Protein AF-A0AAE3A3W0-F1 (afdb_monomer_lite)

Structure (mmCIF, N/CA/C/O backbone):
data_AF-A0AAE3A3W0-F1
#
_entry.id   AF-A0AAE3A3W0-F1
#
loop_
_atom_site.group_PDB
_atom_site.id
_atom_site.type_symbol
_atom_site.label_atom_id
_atom_site.label_alt_id
_atom_site.label_comp_id
_atom_site.label_asym_id
_atom_site.label_entity_id
_atom_site.label_seq_id
_atom_site.pdbx_PDB_ins_code
_atom_site.Cartn_x
_atom_site.Cartn_y
_atom_site.Cartn_z
_atom_site.occupancy
_atom_site.B_iso_or_equiv
_atom_site.auth_seq_id
_atom_site.auth_comp_id
_atom_site.auth_asym_id
_atom_site.auth_atom_id
_atom_site.pdbx_PDB_model_num
ATOM 1 N N . MET A 1 1 ? 22.948 -17.038 -22.596 1.00 35.09 1 MET A N 1
ATOM 2 C CA . MET A 1 1 ? 22.761 -17.029 -21.131 1.00 35.09 1 MET A CA 1
ATOM 3 C C . MET A 1 1 ? 21.285 -16.810 -20.885 1.00 35.09 1 MET A C 1
ATOM 5 O O . MET A 1 1 ? 20.766 -15.798 -21.325 1.00 35.09 1 MET A O 1
ATOM 9 N N . ASN A 1 2 ? 20.609 -17.812 -20.329 1.00 35.09 2 ASN A N 1
ATOM 10 C CA . ASN A 1 2 ? 19.186 -17.761 -20.014 1.00 35.09 2 ASN A CA 1
ATOM 11 C C . ASN A 1 2 ? 19.054 -17.027 -18.676 1.00 35.09 2 ASN A C 1
ATOM 13 O O . ASN A 1 2 ? 19.420 -17.592 -17.647 1.00 35.09 2 ASN A O 1
ATOM 17 N N . VAL A 1 3 ? 18.661 -15.754 -18.697 1.00 43.41 3 VAL A N 1
ATOM 18 C CA . VAL A 1 3 ? 18.335 -15.028 -17.468 1.00 43.41 3 VAL A CA 1
ATOM 19 C C . VAL A 1 3 ? 16.971 -15.557 -17.050 1.00 43.41 3 VAL A C 1
ATOM 21 O O . VAL A 1 3 ? 15.958 -15.201 -17.639 1.00 43.41 3 VAL A O 1
ATOM 24 N N . THR A 1 4 ? 16.946 -16.492 -16.103 1.00 40.78 4 THR A N 1
ATOM 25 C CA . THR A 1 4 ? 15.710 -16.839 -15.403 1.00 40.78 4 T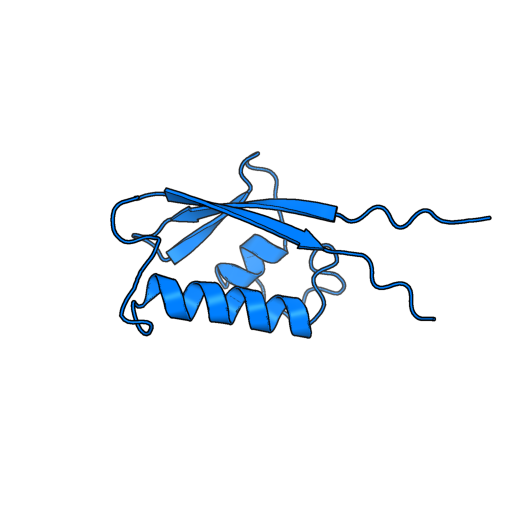HR A CA 1
ATOM 26 C C . THR A 1 4 ? 15.230 -15.557 -14.741 1.00 40.78 4 THR A C 1
ATOM 28 O O . THR A 1 4 ? 15.889 -15.092 -13.811 1.00 40.78 4 THR A O 1
ATOM 31 N N . GLY A 1 5 ? 14.170 -14.949 -15.281 1.00 46.47 5 GLY A N 1
ATOM 32 C CA . GLY A 1 5 ? 13.541 -13.765 -14.712 1.00 46.47 5 GLY A CA 1
ATOM 33 C C . GLY A 1 5 ? 13.214 -14.055 -13.257 1.00 46.47 5 GLY A C 1
ATOM 34 O O . GLY A 1 5 ? 12.341 -14.866 -12.958 1.00 46.47 5 GLY A O 1
ATOM 35 N N . VAL A 1 6 ? 13.997 -13.477 -12.351 1.00 50.38 6 VAL A N 1
ATOM 36 C CA . VAL A 1 6 ? 13.698 -13.533 -10.928 1.00 50.38 6 VAL A CA 1
ATOM 37 C C . VAL A 1 6 ? 12.571 -12.531 -10.749 1.00 50.38 6 VAL A C 1
ATOM 39 O O . VAL A 1 6 ? 12.821 -11.329 -10.737 1.00 50.38 6 VAL A O 1
ATOM 42 N N . GLY A 1 7 ? 11.331 -13.021 -10.729 1.00 58.66 7 GLY A N 1
ATOM 43 C CA . GLY A 1 7 ? 10.202 -12.216 -10.283 1.00 58.66 7 GLY A CA 1
ATOM 44 C C . GLY A 1 7 ? 10.506 -11.687 -8.883 1.00 58.66 7 GLY A C 1
ATOM 45 O O . GLY A 1 7 ? 11.038 -12.416 -8.039 1.00 58.66 7 GLY A O 1
ATOM 46 N N . SER A 1 8 ? 10.243 -10.405 -8.659 1.00 72.62 8 SER A N 1
ATOM 47 C CA . SER A 1 8 ? 10.482 -9.775 -7.365 1.00 72.62 8 SER A CA 1
ATOM 48 C C . SER A 1 8 ? 9.180 -9.772 -6.582 1.00 72.62 8 SER A C 1
ATOM 50 O O . SER A 1 8 ? 8.216 -9.108 -6.962 1.00 72.62 8 SER A O 1
ATOM 52 N N . THR A 1 9 ? 9.156 -10.509 -5.474 1.00 78.94 9 THR A N 1
ATOM 53 C CA . THR A 1 9 ? 8.034 -10.482 -4.535 1.00 78.94 9 THR A CA 1
ATOM 54 C C . THR A 1 9 ? 8.297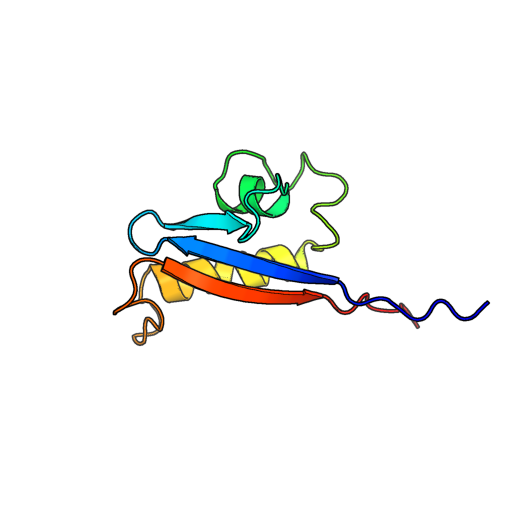 -9.437 -3.453 1.00 78.94 9 THR A C 1
ATOM 56 O O . THR A 1 9 ? 9.278 -9.519 -2.710 1.00 78.94 9 THR A O 1
ATOM 59 N N . TYR A 1 10 ? 7.395 -8.468 -3.326 1.00 81.62 10 TYR A N 1
ATOM 60 C CA . TYR A 1 10 ? 7.436 -7.416 -2.317 1.00 81.62 10 TYR A CA 1
ATOM 61 C C . TYR A 1 10 ? 6.329 -7.617 -1.286 1.00 81.62 10 TYR A C 1
ATOM 63 O O . TYR A 1 10 ? 5.181 -7.873 -1.640 1.00 81.62 10 TYR A O 1
ATOM 71 N N . ASN A 1 11 ? 6.669 -7.468 -0.005 1.00 88.25 11 ASN A N 1
ATOM 72 C CA . ASN A 1 11 ? 5.711 -7.545 1.096 1.00 88.25 11 ASN A CA 1
ATOM 73 C C . ASN A 1 11 ? 5.594 -6.190 1.791 1.00 88.25 11 ASN A C 1
ATOM 75 O O . ASN A 1 11 ? 6.569 -5.663 2.343 1.00 88.25 11 ASN A O 1
ATOM 79 N N . PHE A 1 12 ? 4.382 -5.655 1.787 1.00 88.50 12 PHE A N 1
ATOM 80 C CA . PHE A 1 12 ? 4.043 -4.369 2.368 1.00 88.50 12 PHE A CA 1
ATOM 81 C C . PHE A 1 12 ? 3.023 -4.530 3.487 1.00 88.50 12 PHE A C 1
ATOM 83 O O . PHE A 1 12 ? 2.224 -5.459 3.483 1.00 88.50 12 PHE A O 1
ATOM 90 N N . ILE A 1 13 ? 3.034 -3.590 4.419 1.00 90.88 13 ILE A N 1
ATOM 91 C CA . ILE A 1 13 ? 2.029 -3.413 5.455 1.00 90.88 13 ILE A CA 1
ATOM 92 C C . ILE A 1 13 ? 1.274 -2.132 5.123 1.00 90.88 13 ILE A C 1
ATOM 94 O O . ILE A 1 13 ? 1.877 -1.064 5.002 1.00 90.88 13 ILE A O 1
ATOM 98 N N . TYR A 1 14 ? -0.034 -2.245 4.932 1.00 87.44 14 TYR A N 1
ATOM 99 C CA . TYR A 1 14 ? -0.935 -1.122 4.727 1.00 87.44 14 TYR A CA 1
ATOM 100 C C . TYR A 1 14 ? -1.695 -0.835 6.014 1.00 87.44 14 TYR A C 1
ATOM 102 O O . TYR A 1 14 ? -2.440 -1.682 6.503 1.00 87.44 14 TYR A O 1
ATOM 110 N N . ASN A 1 15 ? -1.525 0.369 6.548 1.00 87.75 15 ASN A N 1
ATOM 111 C CA . ASN A 1 15 ? -2.265 0.822 7.711 1.00 87.75 15 ASN A CA 1
ATOM 112 C C . ASN A 1 15 ? -3.590 1.447 7.263 1.00 87.75 15 ASN A C 1
ATOM 114 O O . ASN A 1 15 ? -3.620 2.509 6.638 1.00 87.75 15 ASN A O 1
ATOM 118 N N . THR A 1 16 ? -4.691 0.805 7.623 1.00 81.06 16 THR A N 1
ATOM 119 C CA . THR A 1 16 ? -6.038 1.124 7.126 1.00 81.06 16 THR A CA 1
ATOM 120 C C . THR A 1 16 ? -6.599 2.401 7.746 1.00 81.06 16 THR A C 1
ATOM 122 O O . THR A 1 16 ? -7.421 3.085 7.140 1.00 81.06 16 THR A O 1
ATOM 125 N N . LYS A 1 17 ? -6.100 2.778 8.930 1.00 82.75 17 LYS A N 1
ATOM 126 C CA . LYS A 1 17 ? -6.473 4.012 9.638 1.00 82.75 17 LYS A CA 1
ATOM 127 C C . LYS A 1 17 ? -5.826 5.254 9.038 1.00 82.75 17 LYS A C 1
ATOM 129 O O . LYS A 1 17 ? -6.446 6.313 8.990 1.00 82.75 17 LYS A O 1
ATOM 134 N N . THR A 1 18 ? -4.563 5.142 8.636 1.00 85.19 18 THR A N 1
ATOM 135 C CA . THR A 1 18 ? -3.764 6.266 8.120 1.00 85.19 18 THR A CA 1
ATOM 136 C C . THR A 1 18 ? -3.684 6.294 6.599 1.00 85.19 18 THR A C 1
ATOM 138 O O . THR A 1 18 ? -3.329 7.326 6.034 1.00 85.19 18 THR A O 1
ATOM 141 N N . GLY A 1 19 ? -3.996 5.179 5.938 1.00 82.44 19 GLY A N 1
ATOM 142 C CA . GLY A 1 19 ? -3.833 5.003 4.500 1.00 82.44 19 GLY A CA 1
ATOM 143 C C . GLY A 1 19 ? -2.374 4.891 4.049 1.00 82.44 19 GLY A C 1
ATOM 144 O O . GLY A 1 19 ? -2.112 5.046 2.860 1.00 82.44 19 GLY A O 1
ATOM 145 N N . LYS A 1 20 ? -1.429 4.656 4.970 1.00 88.06 20 LYS A N 1
ATOM 146 C CA . LYS A 1 20 ? 0.011 4.616 4.677 1.00 88.06 20 LYS A CA 1
ATOM 147 C C . LYS A 1 20 ? 0.519 3.200 4.443 1.00 88.06 20 LYS A C 1
ATOM 149 O O . LYS A 1 20 ? 0.076 2.258 5.099 1.00 88.06 20 LYS A O 1
ATOM 154 N N . LEU A 1 21 ? 1.490 3.074 3.543 1.00 88.56 21 LEU A N 1
ATOM 155 C CA . LEU A 1 21 ? 2.242 1.847 3.301 1.00 88.56 21 LEU A CA 1
ATOM 156 C C . LEU A 1 21 ? 3.548 1.841 4.107 1.00 88.56 21 LEU A C 1
ATOM 158 O O . LEU A 1 21 ? 4.127 2.884 4.413 1.00 88.56 21 LEU A O 1
ATOM 162 N N . SER A 1 22 ? 4.045 0.654 4.418 1.00 90.62 22 SER A N 1
ATOM 163 C CA . SER A 1 22 ? 5.373 0.401 4.982 1.00 90.62 22 SER A CA 1
ATOM 164 C C . SER A 1 22 ? 5.883 -0.941 4.471 1.00 90.62 22 SER A C 1
ATOM 166 O O . SER A 1 22 ? 5.095 -1.806 4.105 1.00 90.62 22 SER A O 1
ATOM 168 N N . THR A 1 23 ? 7.192 -1.161 4.416 1.00 90.44 23 THR A N 1
ATOM 169 C CA . THR A 1 23 ? 7.712 -2.514 4.157 1.00 90.44 23 THR A CA 1
ATOM 170 C C . THR A 1 23 ? 7.597 -3.365 5.414 1.00 90.44 23 THR A C 1
ATOM 172 O O . THR A 1 23 ? 7.909 -2.872 6.499 1.00 90.44 23 THR A O 1
ATOM 175 N N . LYS A 1 24 ? 7.279 -4.654 5.276 1.00 88.12 24 LYS A N 1
ATOM 176 C CA . LYS A 1 24 ? 7.232 -5.588 6.415 1.00 88.12 24 LYS A CA 1
ATOM 177 C C . LYS A 1 24 ? 8.544 -5.660 7.208 1.00 88.12 24 LYS A C 1
ATOM 179 O O . LYS A 1 24 ? 8.526 -5.760 8.426 1.00 88.12 24 LYS A O 1
ATOM 184 N N . ASP A 1 25 ? 9.672 -5.598 6.506 1.00 85.38 25 ASP A N 1
ATOM 185 C CA . ASP A 1 25 ? 11.020 -5.688 7.085 1.00 85.38 25 ASP A CA 1
ATOM 186 C C . ASP A 1 25 ? 11.532 -4.347 7.662 1.00 85.38 25 ASP A C 1
ATOM 188 O O . ASP A 1 25 ? 12.600 -4.277 8.258 1.00 85.38 25 ASP A O 1
ATOM 192 N N . GLY A 1 26 ? 10.782 -3.252 7.490 1.00 83.44 26 GLY A N 1
ATOM 193 C CA . GLY A 1 26 ? 11.213 -1.899 7.878 1.00 83.44 26 GLY A CA 1
ATOM 194 C C . GLY A 1 26 ? 12.307 -1.284 6.989 1.00 83.44 26 GLY A C 1
ATOM 195 O O . GLY A 1 26 ? 12.749 -0.162 7.240 1.00 83.44 26 GLY A O 1
ATOM 196 N N . SER A 1 27 ? 12.737 -1.996 5.948 1.00 84.69 27 SER A N 1
ATOM 197 C CA . SER A 1 27 ? 13.672 -1.510 4.937 1.00 84.69 27 SER A CA 1
ATOM 198 C C . SER A 1 27 ? 13.109 -0.322 4.142 1.00 84.69 27 SER A C 1
ATOM 200 O O . SER A 1 27 ? 11.927 -0.251 3.818 1.00 84.69 27 SER A O 1
ATOM 202 N N . LYS A 1 28 ? 13.968 0.632 3.771 1.00 82.75 28 LYS A N 1
ATOM 203 C CA . LYS A 1 28 ? 13.541 1.743 2.906 1.00 82.75 28 LYS A CA 1
ATOM 204 C C . LYS A 1 28 ? 13.147 1.219 1.525 1.00 82.75 28 LYS A C 1
ATOM 206 O O . LYS A 1 28 ? 13.859 0.393 0.957 1.00 82.75 28 LYS A O 1
ATOM 211 N N . ASN A 1 29 ? 12.036 1.714 0.985 1.00 84.00 29 ASN A N 1
ATOM 212 C CA . ASN A 1 29 ? 11.560 1.337 -0.338 1.00 84.00 29 ASN A CA 1
ATOM 213 C C . ASN A 1 29 ? 10.910 2.540 -1.024 1.00 84.00 29 ASN A C 1
ATOM 215 O O . ASN A 1 29 ? 9.885 3.034 -0.567 1.00 84.00 29 ASN A O 1
ATOM 219 N N . GLU A 1 30 ? 11.465 2.949 -2.161 1.00 83.19 30 GLU A N 1
ATOM 220 C CA . GLU A 1 30 ? 11.009 4.126 -2.907 1.00 83.19 30 GLU A CA 1
ATOM 221 C C . GLU A 1 30 ? 9.539 4.015 -3.346 1.00 83.19 30 GLU A C 1
ATOM 223 O O . GLU A 1 30 ? 8.831 5.015 -3.427 1.00 83.19 30 GLU A O 1
ATOM 228 N N . PHE A 1 31 ? 9.036 2.796 -3.573 1.00 82.44 31 PHE A N 1
ATOM 229 C CA . PHE A 1 31 ? 7.625 2.557 -3.882 1.00 82.44 31 PHE A CA 1
ATOM 230 C C . PHE A 1 31 ? 6.698 2.876 -2.702 1.00 82.44 31 PHE A C 1
ATOM 232 O O . PHE A 1 31 ? 5.589 3.379 -2.897 1.00 82.44 31 PHE A O 1
ATOM 239 N N . VAL A 1 32 ? 7.157 2.623 -1.474 1.00 87.25 32 VAL A N 1
ATOM 240 C CA . VAL A 1 32 ? 6.445 3.010 -0.250 1.00 87.25 32 VAL A CA 1
ATOM 241 C C . VAL A 1 32 ? 6.436 4.527 -0.112 1.00 87.25 32 VAL A C 1
ATOM 243 O O . VAL A 1 32 ? 5.374 5.102 0.120 1.00 87.25 32 VAL A O 1
ATOM 246 N N . ASP A 1 33 ? 7.590 5.170 -0.300 1.00 87.56 33 ASP A N 1
ATOM 247 C CA . ASP A 1 33 ? 7.704 6.631 -0.260 1.00 87.56 33 ASP A CA 1
ATOM 248 C C . ASP A 1 33 ? 6.780 7.280 -1.309 1.00 87.56 33 ASP A C 1
ATOM 250 O O . ASP A 1 33 ? 6.080 8.248 -1.014 1.00 87.56 33 ASP A O 1
ATOM 254 N N . PHE A 1 34 ? 6.687 6.696 -2.510 1.00 85.12 34 PHE A N 1
ATOM 255 C CA . PHE A 1 34 ? 5.773 7.143 -3.563 1.00 85.12 34 PHE A CA 1
ATOM 256 C C . PHE A 1 34 ? 4.302 6.994 -3.158 1.00 85.12 34 PHE A C 1
ATOM 258 O O . PHE A 1 34 ? 3.531 7.946 -3.276 1.00 85.12 34 PHE A O 1
ATOM 265 N N . CYS A 1 35 ? 3.900 5.825 -2.644 1.00 84.62 35 CYS A N 1
ATOM 266 C CA . CYS A 1 35 ? 2.520 5.592 -2.201 1.00 84.62 35 CYS A CA 1
ATOM 267 C C . CYS A 1 35 ? 2.111 6.511 -1.040 1.00 84.62 35 CYS A C 1
ATOM 269 O O . CYS A 1 35 ? 0.942 6.877 -0.935 1.00 84.62 35 CYS A O 1
ATOM 271 N N . ASN A 1 36 ? 3.062 6.898 -0.188 1.00 87.50 36 ASN A N 1
ATOM 272 C CA . ASN A 1 36 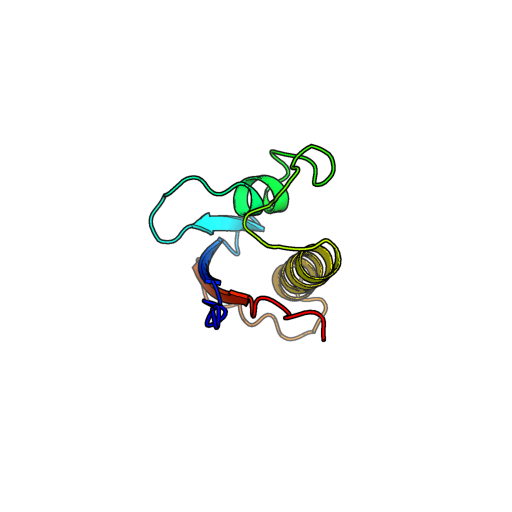? 2.839 7.812 0.932 1.00 87.50 36 ASN A CA 1
ATOM 273 C C . ASN A 1 36 ? 2.882 9.298 0.531 1.00 87.50 36 ASN A C 1
ATOM 275 O O . ASN A 1 36 ? 2.507 10.151 1.337 1.00 87.50 36 ASN A O 1
ATOM 279 N N . GLY A 1 37 ? 3.297 9.610 -0.701 1.00 84.31 37 GLY A N 1
ATOM 280 C CA . GLY A 1 37 ? 3.425 10.975 -1.212 1.00 84.31 37 GLY A CA 1
ATOM 281 C C . GLY A 1 37 ? 4.705 11.701 -0.785 1.00 84.31 37 GLY A C 1
ATOM 282 O O . GLY A 1 37 ? 4.789 12.914 -0.969 1.00 84.31 37 GLY A O 1
ATOM 283 N N . ASP A 1 38 ? 5.690 10.985 -0.233 1.00 85.38 38 ASP A N 1
ATOM 284 C CA . ASP A 1 38 ? 7.007 11.523 0.136 1.00 85.38 38 ASP A CA 1
ATOM 285 C C . ASP A 1 38 ? 7.885 11.789 -1.102 1.00 85.38 38 ASP A C 1
ATOM 287 O O . ASP A 1 38 ? 8.683 12.727 -1.108 1.00 85.38 38 ASP A O 1
ATOM 291 N N . VAL A 1 39 ? 7.704 11.014 -2.178 1.00 80.50 39 VAL A N 1
ATOM 292 C CA . VAL A 1 39 ? 8.373 11.221 -3.475 1.00 80.50 39 VAL A CA 1
ATOM 293 C C . VAL A 1 39 ? 7.360 11.216 -4.616 1.00 80.50 39 VAL A C 1
ATOM 295 O O . VAL A 1 39 ? 6.337 10.532 -4.555 1.00 80.50 39 VAL A O 1
ATOM 298 N N . LYS A 1 40 ? 7.629 11.965 -5.691 1.00 76.69 40 LYS A N 1
ATOM 299 C CA . LYS A 1 40 ? 6.803 11.894 -6.902 1.00 76.69 40 LYS A CA 1
ATOM 300 C C . LYS A 1 40 ? 7.312 10.783 -7.814 1.00 76.69 40 LYS A C 1
ATOM 302 O O . LYS A 1 40 ? 8.504 10.505 -7.890 1.00 76.69 40 LYS A O 1
ATOM 307 N N . GLY A 1 41 ? 6.398 10.171 -8.562 1.00 67.81 41 GLY A N 1
ATOM 308 C CA . GLY A 1 41 ? 6.726 9.066 -9.470 1.00 67.81 41 GLY A CA 1
ATOM 309 C C . GLY A 1 41 ? 7.579 9.470 -10.678 1.00 67.81 41 GLY A C 1
ATOM 310 O O . GLY A 1 41 ? 8.061 8.590 -11.383 1.00 67.81 41 GLY A O 1
ATOM 311 N N . GLU A 1 42 ? 7.739 10.773 -10.922 1.00 67.38 42 GLU A N 1
ATOM 312 C CA . GLU A 1 42 ? 8.640 11.355 -11.926 1.00 67.38 42 GLU A CA 1
ATOM 313 C C . GLU A 1 42 ? 10.085 11.507 -11.415 1.00 67.38 42 GLU A C 1
ATOM 315 O O . GLU A 1 42 ? 11.013 11.492 -12.216 1.00 67.38 42 GLU A O 1
ATOM 320 N N . ASP A 1 43 ? 10.281 11.599 -10.094 1.00 64.88 43 ASP A N 1
ATOM 321 C CA . ASP A 1 43 ? 11.589 11.801 -9.450 1.00 64.88 43 ASP A CA 1
ATOM 322 C C . ASP A 1 43 ? 12.355 10.482 -9.215 1.00 64.88 43 ASP A C 1
ATOM 324 O O . ASP A 1 43 ? 13.449 10.482 -8.657 1.00 64.88 43 ASP A O 1
ATOM 328 N N . THR A 1 44 ? 11.783 9.341 -9.608 1.00 61.28 44 THR A N 1
ATOM 329 C CA . THR A 1 44 ? 12.306 8.002 -9.298 1.00 61.28 44 THR A CA 1
ATOM 330 C C . THR A 1 44 ? 12.508 7.204 -10.586 1.00 61.28 44 THR A C 1
ATOM 332 O O . THR A 1 44 ? 11.556 6.709 -11.185 1.00 61.28 44 THR A O 1
ATOM 335 N N . GLU A 1 45 ? 13.767 7.091 -11.033 1.00 60.12 45 GLU A N 1
ATOM 336 C CA . GLU A 1 45 ? 14.139 6.417 -12.293 1.00 60.12 45 GLU A CA 1
ATOM 337 C C . GLU A 1 45 ? 13.737 4.932 -12.311 1.00 60.12 45 GLU A C 1
ATOM 339 O O . GLU A 1 45 ? 13.421 4.388 -13.367 1.00 60.12 45 GLU A O 1
ATOM 344 N N . THR A 1 46 ? 13.682 4.282 -11.145 1.00 62.41 46 THR A N 1
ATOM 345 C CA . THR A 1 46 ? 13.240 2.892 -10.994 1.00 62.41 46 THR A CA 1
ATOM 346 C C . THR A 1 46 ? 12.634 2.685 -9.606 1.00 62.41 46 THR A C 1
ATOM 348 O O . THR A 1 46 ? 13.359 2.401 -8.659 1.00 62.41 46 THR A O 1
ATOM 351 N N . LEU A 1 47 ? 11.307 2.783 -9.459 1.00 67.12 47 LEU A N 1
ATOM 352 C CA . LEU A 1 47 ? 10.598 2.445 -8.211 1.00 67.12 47 LEU A CA 1
ATOM 353 C C . LEU A 1 47 ? 10.632 0.931 -7.957 1.00 67.12 47 LEU A C 1
ATOM 355 O O . LEU A 1 47 ? 9.605 0.276 -8.056 1.00 67.12 47 LEU A O 1
ATOM 359 N N . ASN A 1 48 ? 11.805 0.348 -7.690 1.00 67.06 48 ASN A N 1
ATOM 360 C CA . ASN A 1 48 ? 11.996 -1.086 -7.432 1.00 67.06 48 ASN A CA 1
ATOM 361 C C . ASN A 1 48 ? 11.240 -2.000 -8.422 1.00 67.06 48 ASN A C 1
ATOM 363 O O . ASN A 1 48 ? 10.462 -2.852 -8.011 1.00 67.06 48 ASN A O 1
ATOM 367 N N . HIS A 1 49 ? 11.445 -1.815 -9.730 1.00 70.25 49 HIS A N 1
ATOM 368 C CA . HIS A 1 49 ? 10.784 -2.595 -10.794 1.00 70.25 49 HIS A CA 1
ATOM 369 C C . HIS A 1 49 ? 9.257 -2.407 -10.923 1.00 70.25 49 HIS A C 1
ATOM 371 O O . HIS A 1 49 ? 8.617 -3.129 -11.682 1.00 70.25 49 HIS A O 1
ATOM 377 N N . PHE A 1 50 ? 8.654 -1.429 -10.238 1.00 72.31 50 PHE A N 1
ATOM 378 C CA . PHE A 1 50 ? 7.259 -1.050 -10.468 1.00 72.31 50 PHE A CA 1
ATOM 379 C C . PHE A 1 50 ? 7.151 -0.065 -11.644 1.00 72.31 50 PHE A C 1
ATOM 381 O O . PHE A 1 50 ? 7.309 1.147 -11.474 1.00 72.31 50 PHE A O 1
ATOM 388 N N . ASP A 1 51 ? 6.820 -0.572 -12.833 1.00 73.94 51 ASP A N 1
ATOM 389 C CA . ASP A 1 51 ? 6.492 0.255 -14.001 1.00 73.94 51 ASP A CA 1
ATOM 390 C C . ASP A 1 51 ? 5.263 1.147 -13.763 1.00 73.94 51 ASP A C 1
ATOM 392 O O . ASP A 1 51 ? 4.416 0.869 -12.913 1.00 73.94 51 ASP A O 1
ATOM 396 N N . GLU A 1 52 ? 5.114 2.220 -14.550 1.00 75.38 52 GLU A N 1
ATOM 397 C CA . GLU A 1 52 ? 3.968 3.151 -14.487 1.00 75.38 52 GLU A CA 1
ATOM 398 C C . GLU A 1 52 ? 2.609 2.456 -14.408 1.00 75.38 52 GLU A C 1
ATOM 400 O O . GLU A 1 52 ? 1.778 2.800 -13.564 1.00 75.38 52 GLU A O 1
ATOM 405 N N . HIS A 1 53 ? 2.408 1.431 -15.231 1.00 75.62 53 HIS A N 1
ATOM 406 C CA . HIS A 1 53 ? 1.162 0.683 -15.241 1.00 75.62 53 HIS A CA 1
ATOM 407 C C . HIS A 1 53 ? 0.918 -0.046 -13.909 1.00 75.62 53 HIS A C 1
ATOM 409 O O . HIS A 1 53 ? -0.168 0.059 -13.336 1.00 75.62 53 HIS A O 1
ATOM 415 N N . THR A 1 54 ? 1.929 -0.730 -13.367 1.00 75.88 54 THR A N 1
ATOM 416 C CA . THR A 1 54 ? 1.838 -1.446 -12.083 1.00 75.88 54 THR A CA 1
ATOM 417 C C . THR A 1 54 ? 1.622 -0.473 -10.923 1.00 75.88 54 THR A C 1
ATOM 419 O O . THR A 1 54 ? 0.784 -0.725 -10.056 1.00 75.88 54 THR A O 1
ATOM 422 N N . ARG A 1 55 ? 2.286 0.691 -10.948 1.00 78.69 55 ARG A N 1
ATOM 423 C CA . ARG A 1 55 ? 2.093 1.777 -9.969 1.00 78.69 55 ARG A CA 1
ATOM 424 C C . ARG A 1 55 ? 0.656 2.275 -9.957 1.00 78.69 55 ARG A C 1
ATOM 426 O O . ARG A 1 55 ? 0.054 2.396 -8.889 1.00 78.69 55 ARG A O 1
ATOM 433 N N . TYR A 1 56 ? 0.093 2.533 -11.135 1.00 78.75 56 TYR A N 1
ATOM 434 C CA . TYR A 1 56 ? -1.282 3.001 -11.268 1.00 78.75 56 TYR A CA 1
ATOM 435 C C . TYR A 1 56 ? -2.285 1.959 -10.763 1.00 78.75 56 TYR A C 1
ATOM 437 O O . TYR A 1 56 ? -3.198 2.295 -10.010 1.00 78.75 56 TYR A O 1
ATOM 445 N N . GLN A 1 57 ? -2.105 0.686 -11.122 1.00 78.69 57 GLN A N 1
ATOM 446 C CA . GLN A 1 57 ? -2.993 -0.385 -10.660 1.00 78.69 57 GLN A CA 1
AT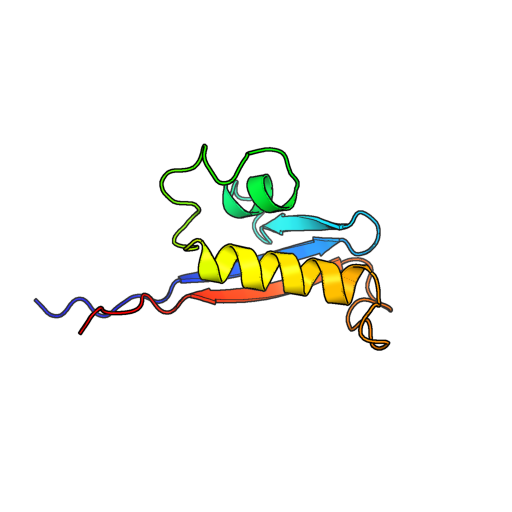OM 447 C C . GLN A 1 57 ? -2.930 -0.552 -9.139 1.00 78.69 57 GLN A C 1
ATOM 449 O O . GLN A 1 57 ? -3.973 -0.642 -8.493 1.00 78.69 57 GLN A O 1
ATOM 454 N N . PHE A 1 58 ? -1.731 -0.528 -8.552 1.00 81.62 58 PHE A N 1
ATOM 455 C CA . PHE A 1 58 ? -1.552 -0.697 -7.110 1.00 81.62 58 PHE A CA 1
ATOM 456 C C . PHE A 1 58 ? -2.122 0.481 -6.312 1.00 81.62 58 PHE A C 1
ATOM 458 O O . PHE A 1 58 ? -2.899 0.284 -5.381 1.00 81.62 58 PHE A O 1
ATOM 465 N N . THR A 1 59 ? -1.818 1.719 -6.710 1.00 80.00 59 THR A N 1
ATOM 466 C CA . THR A 1 59 ? -2.372 2.917 -6.051 1.00 80.00 59 THR A CA 1
ATOM 467 C C . THR A 1 59 ? -3.892 2.993 -6.188 1.00 80.00 59 THR A C 1
ATOM 469 O O . THR A 1 59 ? -4.586 3.315 -5.222 1.00 80.00 59 THR A O 1
ATOM 472 N N . ARG A 1 60 ? -4.445 2.616 -7.347 1.00 82.38 60 ARG A N 1
ATOM 473 C CA . ARG A 1 60 ? -5.896 2.530 -7.554 1.00 82.38 60 ARG A CA 1
ATOM 474 C C . ARG A 1 60 ? -6.540 1.433 -6.709 1.00 82.38 60 ARG A C 1
ATOM 476 O O . ARG A 1 60 ? -7.637 1.647 -6.198 1.00 82.38 60 ARG A O 1
ATOM 483 N N . MET A 1 61 ? -5.871 0.294 -6.537 1.00 83.25 61 MET A N 1
ATOM 484 C CA . MET A 1 61 ? -6.307 -0.783 -5.647 1.00 83.25 61 MET A CA 1
ATOM 485 C C . MET A 1 61 ? -6.375 -0.301 -4.192 1.00 83.25 61 MET A C 1
ATOM 487 O O . MET A 1 61 ? -7.416 -0.445 -3.551 1.00 83.25 61 MET A O 1
ATOM 491 N N . LEU A 1 62 ? -5.302 0.323 -3.694 1.00 80.62 62 LEU A N 1
ATOM 492 C CA . LEU A 1 62 ? -5.258 0.901 -2.346 1.00 80.62 62 LEU A CA 1
ATOM 493 C C . LEU A 1 62 ? -6.365 1.931 -2.140 1.00 80.62 62 LEU A C 1
ATOM 495 O O . LEU A 1 62 ? -7.042 1.909 -1.118 1.00 80.62 62 LEU A O 1
ATOM 499 N N . TYR A 1 63 ? -6.587 2.806 -3.121 1.00 79.38 63 TYR A N 1
ATOM 500 C CA . TYR A 1 63 ? -7.643 3.808 -3.052 1.00 79.38 63 TYR A CA 1
ATOM 501 C C . TYR A 1 63 ? -9.036 3.172 -3.017 1.00 79.38 63 TYR A C 1
ATOM 503 O O . TYR A 1 63 ? -9.856 3.532 -2.176 1.00 79.38 63 TYR A O 1
ATOM 511 N N . ALA A 1 64 ? -9.317 2.210 -3.899 1.00 77.50 64 ALA A N 1
ATOM 512 C CA . ALA A 1 64 ? -10.630 1.575 -3.999 1.00 77.50 64 ALA A CA 1
ATOM 513 C C . ALA A 1 64 ? -11.020 0.834 -2.712 1.00 77.50 64 ALA A C 1
ATOM 515 O O . ALA A 1 64 ? -12.157 0.955 -2.253 1.00 77.50 64 ALA A O 1
ATOM 516 N N . TYR A 1 65 ? -10.072 0.110 -2.118 1.00 74.00 65 TYR A N 1
ATOM 517 C CA . TYR A 1 65 ? -10.306 -0.617 -0.876 1.00 74.00 65 TYR A CA 1
ATOM 518 C C . TYR A 1 65 ? -10.242 0.304 0.349 1.00 74.00 65 TYR A C 1
ATOM 520 O O . TYR A 1 65 ? -11.173 0.300 1.147 1.00 74.00 65 TYR A O 1
ATOM 528 N N . GLY A 1 66 ? -9.248 1.191 0.448 1.00 70.31 66 GLY A N 1
ATOM 529 C CA . GLY A 1 66 ? -9.109 2.136 1.563 1.00 70.31 66 GLY A CA 1
ATOM 530 C C . GLY A 1 66 ? -10.270 3.129 1.699 1.00 70.31 66 GLY A C 1
ATOM 531 O O . GLY A 1 66 ? -10.597 3.547 2.805 1.00 70.31 66 GLY A O 1
ATOM 532 N N . THR A 1 67 ? -10.942 3.481 0.598 1.00 69.81 67 THR A N 1
ATOM 533 C CA . THR A 1 67 ? -12.130 4.360 0.617 1.00 69.81 67 THR A CA 1
ATOM 534 C C . THR A 1 67 ? -13.455 3.605 0.726 1.00 69.81 67 THR A C 1
ATOM 536 O O . THR A 1 67 ? -14.506 4.233 0.851 1.00 69.81 67 THR A O 1
ATOM 539 N N . GLY A 1 68 ? -13.439 2.269 0.653 1.00 64.62 68 GLY A N 1
ATOM 540 C CA . GLY A 1 68 ? -14.649 1.447 0.647 1.00 64.62 68 GLY A CA 1
ATOM 541 C C . GLY A 1 68 ? -15.543 1.637 -0.586 1.00 64.62 68 GLY A C 1
ATOM 542 O O . GLY A 1 68 ? -16.703 1.223 -0.559 1.00 64.62 68 GLY A O 1
ATOM 543 N N . MET A 1 69 ? -15.036 2.233 -1.675 1.00 64.94 69 MET A N 1
ATOM 544 C CA . MET A 1 69 ? -15.805 2.492 -2.906 1.00 64.94 69 MET A CA 1
ATOM 545 C C . MET A 1 69 ? -16.389 1.225 -3.541 1.00 64.94 69 MET A C 1
ATOM 547 O O . MET A 1 69 ? -17.411 1.286 -4.220 1.00 64.94 69 MET A O 1
ATOM 551 N N . THR A 1 70 ? -15.758 0.075 -3.328 1.00 65.81 70 THR A N 1
ATOM 552 C CA . THR A 1 70 ? -16.215 -1.229 -3.828 1.00 65.81 70 THR A CA 1
ATOM 553 C C . THR A 1 70 ? -17.408 -1.792 -3.046 1.00 65.81 70 THR A C 1
ATOM 555 O O . THR A 1 70 ? -17.911 -2.852 -3.407 1.00 65.81 70 THR A O 1
ATOM 558 N N . GLY A 1 71 ? -17.845 -1.155 -1.950 1.00 63.09 71 GLY A N 1
ATOM 559 C CA . GLY A 1 71 ? -18.849 -1.701 -1.021 1.00 63.09 71 GLY A CA 1
ATOM 560 C C . GLY A 1 71 ? -18.345 -2.890 -0.188 1.00 63.09 71 GLY A C 1
ATOM 561 O O . GLY A 1 71 ? -18.992 -3.292 0.775 1.00 63.09 71 GLY A O 1
ATOM 562 N N . GLN A 1 72 ? -17.166 -3.416 -0.526 1.00 64.12 72 GLN A N 1
ATOM 563 C CA . GLN A 1 72 ? -16.421 -4.427 0.205 1.00 64.12 72 GLN A CA 1
ATOM 564 C C . GLN A 1 72 ? -15.029 -3.867 0.465 1.00 64.12 72 GLN A C 1
ATOM 566 O O . GLN A 1 72 ? -14.182 -3.876 -0.429 1.00 64.12 72 GLN A O 1
ATOM 571 N N . ASN A 1 73 ? -14.797 -3.363 1.674 1.00 68.06 73 ASN A N 1
ATOM 572 C CA . ASN A 1 73 ? -13.446 -3.061 2.111 1.00 68.06 73 ASN A CA 1
ATOM 573 C C . ASN A 1 73 ? -12.857 -4.337 2.743 1.00 68.06 73 ASN A C 1
ATOM 575 O O . ASN A 1 73 ? -13.230 -4.658 3.873 1.00 68.06 73 ASN A O 1
ATOM 579 N N . PRO A 1 74 ? -11.965 -5.080 2.056 1.00 69.19 74 PRO A N 1
ATOM 580 C CA . PRO A 1 74 ? -11.286 -6.236 2.643 1.00 69.19 74 PRO A CA 1
ATOM 581 C C . PRO A 1 74 ? -10.396 -5.844 3.831 1.00 69.19 74 PRO A C 1
ATOM 583 O O . PRO A 1 74 ? -9.921 -6.714 4.545 1.00 69.19 74 PRO A O 1
ATOM 586 N N . PHE A 1 75 ? -10.196 -4.543 4.050 1.00 73.69 75 PHE A N 1
ATOM 587 C CA . PHE A 1 75 ? -9.414 -3.972 5.133 1.00 73.69 75 PHE A CA 1
ATOM 588 C C . PHE A 1 75 ? -10.271 -3.439 6.297 1.00 73.69 75 PHE A C 1
ATOM 590 O O . PHE A 1 75 ? -9.780 -2.663 7.108 1.00 73.69 75 PHE A O 1
ATOM 597 N N . ALA A 1 76 ? -11.575 -3.744 6.338 1.00 68.19 76 ALA A N 1
ATOM 598 C CA . ALA A 1 76 ? -12.505 -3.110 7.280 1.00 68.19 76 ALA A CA 1
ATOM 599 C C . ALA A 1 76 ? -12.313 -3.529 8.747 1.00 68.19 76 ALA A C 1
ATOM 601 O O . ALA A 1 76 ? -12.652 -2.749 9.634 1.00 68.19 76 ALA A O 1
ATOM 602 N N . ASP A 1 77 ? -11.826 -4.746 8.987 1.00 74.31 77 ASP A N 1
ATOM 603 C CA . ASP A 1 77 ? -11.702 -5.318 10.336 1.00 74.31 77 ASP A CA 1
ATOM 604 C C . ASP A 1 77 ? -10.273 -5.193 10.896 1.00 74.31 77 ASP A C 1
ATOM 606 O O . ASP A 1 77 ? -10.075 -5.128 12.107 1.00 74.31 77 ASP A O 1
ATOM 610 N N . ASP A 1 78 ? -9.281 -5.072 10.009 1.00 79.00 78 ASP A N 1
ATOM 611 C CA . ASP A 1 78 ? -7.864 -5.047 10.356 1.00 79.00 78 ASP A CA 1
ATOM 612 C C . ASP A 1 78 ? -7.292 -3.624 10.367 1.00 79.00 78 ASP A C 1
ATOM 614 O O . ASP A 1 78 ? -7.520 -2.815 9.467 1.00 79.00 78 ASP A O 1
ATOM 618 N N . GLU A 1 79 ? -6.495 -3.312 11.390 1.00 84.19 79 GLU A N 1
ATOM 619 C CA . GLU A 1 79 ? -5.755 -2.044 11.480 1.00 84.19 79 GLU A CA 1
ATOM 620 C C . GLU A 1 79 ? -4.568 -2.002 10.505 1.00 84.19 79 GLU A C 1
ATOM 622 O O . GLU A 1 79 ? -4.224 -0.945 9.965 1.00 84.19 79 GLU A O 1
ATOM 627 N N . GLU A 1 80 ? -3.969 -3.164 10.261 1.00 87.44 80 GLU A N 1
ATOM 628 C CA . GLU A 1 80 ? -2.815 -3.358 9.396 1.00 87.44 80 GLU A CA 1
ATOM 629 C C . GLU A 1 80 ? -3.042 -4.583 8.517 1.00 87.44 80 GLU A C 1
ATOM 631 O O . GLU A 1 80 ? -3.359 -5.663 9.010 1.00 87.44 80 GLU A O 1
ATOM 636 N N . VAL A 1 81 ? -2.861 -4.421 7.210 1.00 87.25 81 VAL A N 1
ATOM 637 C CA . VAL A 1 81 ? -3.062 -5.491 6.233 1.00 87.25 81 VAL A CA 1
ATOM 638 C C . VAL A 1 81 ? -1.768 -5.747 5.487 1.00 87.25 81 VAL A C 1
ATOM 640 O O . VAL A 1 81 ? -1.147 -4.824 4.960 1.00 87.25 81 VAL A O 1
ATOM 643 N N . GLU A 1 82 ? -1.367 -7.013 5.417 1.00 89.12 82 GLU A N 1
ATOM 644 C CA . GLU A 1 82 ? -0.242 -7.427 4.587 1.00 89.12 82 GLU A CA 1
ATOM 645 C C . GLU A 1 82 ? -0.664 -7.486 3.114 1.00 89.12 82 GLU A C 1
ATOM 647 O O . GLU A 1 82 ? -1.632 -8.153 2.748 1.00 89.12 82 GLU A O 1
ATOM 652 N N . ILE A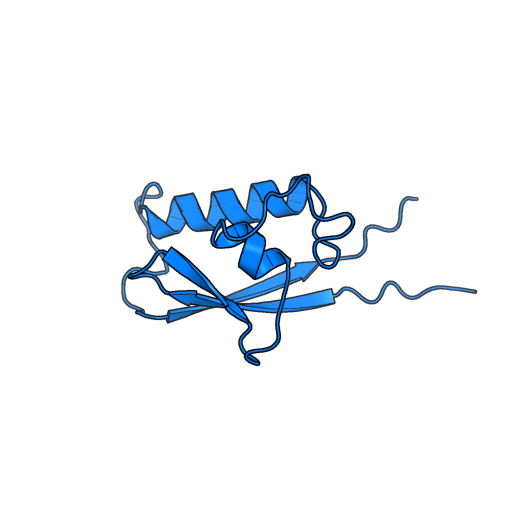 1 83 ? 0.076 -6.781 2.263 1.00 85.25 83 ILE A N 1
ATOM 653 C CA . ILE A 1 83 ? -0.101 -6.779 0.814 1.00 85.25 83 ILE A CA 1
ATOM 654 C C . ILE A 1 83 ? 1.155 -7.369 0.188 1.00 85.25 83 ILE A C 1
ATOM 656 O O . ILE A 1 83 ? 2.240 -6.789 0.272 1.00 85.25 83 ILE A O 1
ATOM 660 N N . THR A 1 84 ? 0.993 -8.502 -0.485 1.00 85.00 84 THR A N 1
ATOM 661 C CA . THR A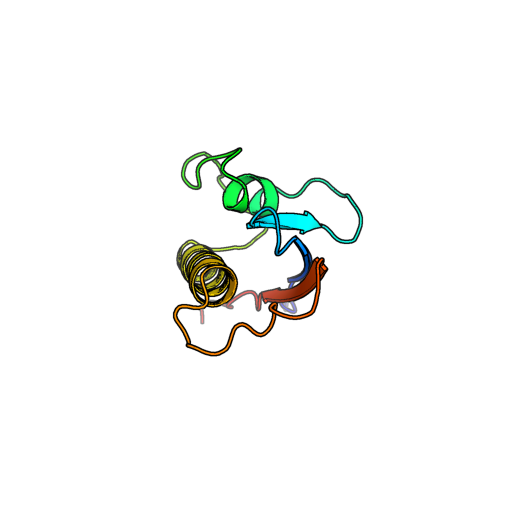 1 84 ? 2.050 -9.126 -1.279 1.00 85.00 84 THR A CA 1
ATOM 662 C C . THR A 1 84 ? 1.879 -8.732 -2.742 1.00 85.00 84 THR A C 1
ATOM 664 O O . THR A 1 84 ? 0.833 -8.985 -3.340 1.00 85.00 84 THR A O 1
ATOM 667 N N . ALA A 1 85 ? 2.902 -8.107 -3.319 1.00 78.88 85 ALA A N 1
ATOM 668 C CA . ALA A 1 85 ? 2.974 -7.784 -4.737 1.00 78.88 85 ALA A CA 1
ATOM 669 C C . ALA A 1 85 ? 4.021 -8.676 -5.402 1.00 78.88 85 ALA A C 1
ATOM 671 O O . ALA A 1 85 ? 5.195 -8.623 -5.043 1.00 78.88 85 ALA A O 1
ATOM 672 N N . ASP A 1 86 ? 3.593 -9.481 -6.366 1.00 79.44 86 ASP A N 1
ATOM 673 C CA . ASP A 1 86 ? 4.488 -10.271 -7.201 1.00 79.44 86 ASP A CA 1
ATOM 674 C C . ASP A 1 86 ? 4.664 -9.559 -8.542 1.00 79.44 86 ASP A C 1
ATOM 676 O O . ASP A 1 86 ? 3.686 -9.326 -9.258 1.00 79.44 86 ASP A O 1
ATOM 680 N N . ILE A 1 87 ? 5.893 -9.139 -8.841 1.00 73.75 87 ILE A N 1
ATOM 681 C CA . ILE A 1 87 ? 6.227 -8.515 -10.118 1.00 73.75 87 ILE A CA 1
ATOM 682 C C . ILE A 1 87 ? 6.966 -9.544 -10.955 1.00 73.75 87 ILE A C 1
ATOM 684 O O . ILE A 1 87 ? 8.158 -9.792 -10.753 1.00 73.75 87 ILE A O 1
ATOM 688 N N . ASP A 1 88 ? 6.251 -10.110 -11.922 1.00 68.62 88 ASP A N 1
ATOM 689 C CA . ASP A 1 88 ? 6.876 -10.848 -13.007 1.00 68.62 88 ASP A CA 1
ATOM 690 C C . ASP A 1 88 ? 7.650 -9.841 -13.866 1.00 68.62 88 ASP A C 1
ATOM 692 O O . ASP A 1 88 ? 7.081 -8.873 -14.380 1.00 68.62 88 ASP A O 1
ATOM 696 N N . SER A 1 89 ? 8.968 -10.022 -13.974 1.00 57.72 89 SER A N 1
ATOM 697 C CA . SER A 1 89 ? 9.768 -9.239 -14.910 1.00 57.72 89 SER A CA 1
ATOM 698 C C . SER A 1 89 ? 9.323 -9.645 -16.309 1.00 57.72 89 SER A C 1
ATOM 700 O O . SER A 1 89 ? 9.747 -10.684 -16.819 1.00 57.72 89 SER A O 1
ATOM 702 N N . ALA A 1 90 ? 8.422 -8.851 -16.893 1.00 55.84 90 ALA A N 1
ATOM 703 C CA . ALA A 1 90 ? 7.911 -9.082 -18.230 1.00 55.84 90 ALA A CA 1
ATOM 704 C C . ALA A 1 90 ? 9.106 -9.167 -19.184 1.00 55.84 90 ALA A C 1
ATOM 706 O O . ALA A 1 90 ? 9.735 -8.171 -19.532 1.00 55.84 90 ALA A O 1
ATOM 707 N N . THR A 1 91 ? 9.448 -10.393 -19.572 1.00 49.09 91 THR A N 1
ATOM 708 C CA . THR A 1 91 ? 10.391 -10.634 -20.653 1.00 49.09 91 THR A CA 1
ATOM 709 C C . THR A 1 91 ? 9.704 -10.130 -21.913 1.00 49.09 91 THR A C 1
ATOM 711 O O . THR A 1 91 ? 8.774 -10.772 -22.407 1.00 49.09 91 THR A O 1
ATOM 714 N N . GLU A 1 92 ? 10.121 -8.964 -22.408 1.00 49.47 92 GLU A N 1
ATOM 715 C CA . GLU A 1 92 ? 9.793 -8.536 -23.765 1.00 49.47 92 GLU A CA 1
ATOM 716 C C . GLU A 1 92 ? 10.216 -9.663 -24.716 1.00 49.47 92 GLU A C 1
ATOM 718 O O . GLU A 1 92 ? 11.358 -10.132 -24.679 1.00 49.47 92 GLU A O 1
ATOM 723 N N . ARG A 1 93 ? 9.260 -10.172 -25.493 1.00 41.22 93 ARG A N 1
ATOM 724 C CA . ARG A 1 93 ? 9.470 -11.267 -26.437 1.00 41.22 93 ARG A CA 1
ATOM 725 C C . ARG A 1 93 ? 9.578 -10.745 -27.856 1.00 41.22 93 ARG A C 1
ATOM 727 O O . ARG A 1 93 ? 8.775 -9.850 -28.198 1.00 41.22 93 ARG A O 1
#

Foldseek 3Di:
DDPPQPWDKFKWKQFLVQLAIAGPVNDDFVLRCCLRVVDPPVVDPPRPPQDPVNSVVVSVVSVCLSVCVVVDNVCPPPRMDMDMDTGGPPDDD

Radius of gyration: 14.34 Å; chains: 1; bounding box: 42×30×38 Å

pLDDT: mean 74.32, std 13.38, range [35.09, 90.88]

Sequence (93 aa):
MNVTGVGSTYNFIYNTKTGKLSTKDGSKNEFVDFCNGDVKGEDTETLNHFDEHTRYQFTRMLYAYGTGMTGQNPFADDEEVEITADIDSATER

Organism: NCBI:txid2981769

Secondary structure (DSSP, 8-state):
-------EEEEEEEETTTTEEEETT----HHHHHHHTSS-TTS-S-STT--HHHHHHHHHHHHHHHTTTTS--TTSS-SEEEEEEEE------